Protein AF-A0A4V6A1Z8-F1 (afdb_monomer_lite)

Secondary structure (DSSP, 8-state):
--------EEEEES----HHHHHHHHHHHHHHHTTT--EEEEES-SS--HHHHHHHHHH-TT--EEE-TT-TT--HHHHHHHHHHHHHH--

Foldseek 3Di:
DDQPQADAEDEAELDDDDLVCLVVVLVSCLVRCLARHQEYYHEQDQNDALVSLLSSLQRNLNHNYDHYYNHVRYDCSSVVSNVVSPVVSPD

Organism: Steinernema carpocapsae (NCBI:txid34508)

Radius of gyration: 12.36 Å; chains: 1; bounding box: 29×28×30 Å

Structure (mmCIF, N/CA/C/O backbone):
data_AF-A0A4V6A1Z8-F1
#
_entry.id   AF-A0A4V6A1Z8-F1
#
loop_
_atom_site.group_PDB
_atom_site.id
_atom_site.type_symbol
_atom_site.label_atom_id
_atom_site.label_alt_id
_atom_site.label_comp_id
_atom_site.label_asym_id
_atom_site.label_entity_id
_atom_site.label_seq_id
_atom_site.pdbx_PDB_ins_code
_atom_site.Cartn_x
_atom_site.Cartn_y
_atom_site.Cartn_z
_atom_site.occupancy
_atom_site.B_iso_or_equiv
_atom_site.auth_seq_id
_atom_site.auth_comp_id
_atom_site.auth_asym_id
_atom_site.auth_atom_id
_atom_site.pdbx_PDB_model_num
ATOM 1 N N . MET A 1 1 ? 13.248 17.505 9.636 1.00 44.88 1 MET A N 1
ATOM 2 C CA . MET A 1 1 ? 12.374 16.419 9.145 1.00 44.88 1 MET A CA 1
ATOM 3 C C . MET A 1 1 ? 10.962 16.739 9.608 1.00 44.88 1 MET A C 1
ATOM 5 O O . MET A 1 1 ? 10.699 16.659 10.802 1.00 44.88 1 MET A O 1
ATOM 9 N N . SER A 1 2 ? 10.107 17.241 8.719 1.00 51.34 2 SER A N 1
ATOM 10 C CA . SER A 1 2 ? 8.706 17.534 9.037 1.00 51.34 2 SER A CA 1
ATOM 11 C C . SER A 1 2 ? 7.974 16.220 9.312 1.00 51.34 2 SER A C 1
ATOM 13 O O . SER A 1 2 ? 8.005 15.301 8.502 1.00 51.34 2 SER A O 1
ATOM 15 N N . GLN A 1 3 ? 7.362 16.104 10.488 1.00 62.75 3 GLN A N 1
ATOM 16 C CA . GLN A 1 3 ? 6.550 14.944 10.841 1.00 62.75 3 GLN A CA 1
ATOM 17 C C . GLN A 1 3 ? 5.124 15.224 10.374 1.00 62.75 3 GLN A C 1
ATOM 19 O O . GLN A 1 3 ? 4.429 16.057 10.953 1.00 62.75 3 GLN A O 1
ATOM 24 N N . CYS A 1 4 ? 4.697 14.564 9.303 1.00 65.56 4 CYS A N 1
ATOM 25 C CA . CYS A 1 4 ? 3.322 14.638 8.827 1.00 65.56 4 CYS A CA 1
ATOM 26 C C . CYS A 1 4 ? 2.433 13.810 9.765 1.00 65.56 4 CYS A C 1
ATOM 28 O O . CYS A 1 4 ? 2.290 12.610 9.567 1.00 65.56 4 CYS A O 1
ATOM 30 N N . ARG A 1 5 ? 1.904 14.422 10.831 1.00 69.69 5 ARG A N 1
ATOM 31 C CA . ARG A 1 5 ? 1.165 13.707 11.892 1.00 69.69 5 ARG A CA 1
ATOM 32 C C . ARG A 1 5 ? -0.349 13.602 11.667 1.00 69.69 5 ARG A C 1
ATOM 34 O O . ARG A 1 5 ? -1.020 13.015 12.499 1.00 69.69 5 ARG A O 1
ATOM 41 N N . ASN A 1 6 ? -0.874 14.178 10.583 1.00 78.38 6 ASN A N 1
ATOM 42 C CA . ASN A 1 6 ? -2.315 14.268 10.311 1.00 78.38 6 ASN A CA 1
ATOM 43 C C . ASN A 1 6 ? -2.619 14.198 8.803 1.00 78.38 6 ASN A C 1
ATOM 45 O O . ASN A 1 6 ? -3.426 14.980 8.303 1.00 78.38 6 ASN A O 1
ATOM 49 N N . LEU A 1 7 ? -1.917 13.354 8.039 1.00 83.62 7 LEU A N 1
ATOM 50 C CA . LEU A 1 7 ? -2.321 13.141 6.647 1.00 83.62 7 LEU A CA 1
ATOM 51 C C . LEU A 1 7 ? -3.555 12.244 6.614 1.00 83.62 7 LEU A C 1
ATOM 53 O O . LEU A 1 7 ? -3.574 11.190 7.252 1.00 83.62 7 LEU A O 1
ATOM 57 N N . TYR A 1 8 ? -4.549 12.682 5.849 1.00 89.50 8 TYR A N 1
ATOM 58 C CA . TYR A 1 8 ? -5.784 11.941 5.588 1.00 89.50 8 TYR A CA 1
ATOM 59 C C . TYR A 1 8 ? -5.763 11.298 4.202 1.00 89.50 8 TYR A C 1
ATOM 61 O O . TYR A 1 8 ? -6.181 10.157 4.047 1.00 89.50 8 TYR A O 1
ATOM 69 N N . SER A 1 9 ? -5.213 12.002 3.211 1.00 89.38 9 SER A N 1
ATOM 70 C CA . SER A 1 9 ? -5.091 11.520 1.838 1.00 89.38 9 SER A CA 1
ATOM 71 C C . SER A 1 9 ? -3.725 11.863 1.256 1.00 89.38 9 SER A C 1
ATOM 73 O O . SER A 1 9 ? -3.125 12.881 1.621 1.00 89.38 9 SER A O 1
ATOM 75 N N . ILE A 1 10 ? -3.223 10.983 0.391 1.00 88.44 10 ILE A N 1
ATOM 76 C CA . ILE A 1 10 ? -1.957 11.127 -0.327 1.00 88.44 10 ILE A CA 1
ATOM 77 C C . ILE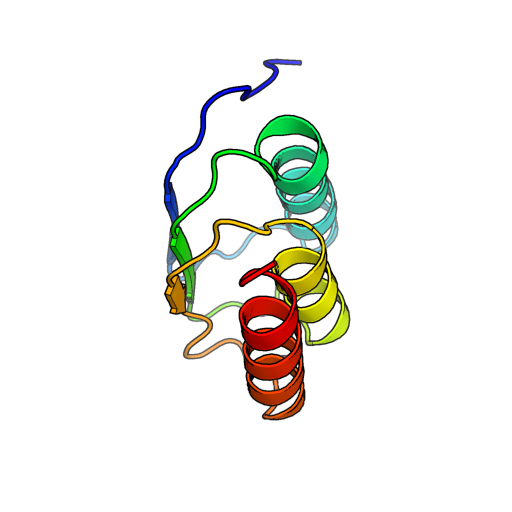 A 1 10 ? -2.144 10.639 -1.758 1.00 88.44 10 ILE A C 1
ATOM 79 O O . ILE A 1 10 ? -2.688 9.557 -1.978 1.00 88.44 10 ILE A O 1
ATOM 83 N N . GLU A 1 11 ? -1.623 11.414 -2.704 1.00 89.88 11 GLU A N 1
ATOM 84 C CA . GLU A 1 11 ? -1.719 11.142 -4.132 1.00 89.88 11 GLU A CA 1
ATOM 85 C C . GLU A 1 11 ? -0.350 11.283 -4.808 1.00 89.88 11 GLU A C 1
ATOM 87 O O . GLU A 1 11 ? 0.333 12.298 -4.651 1.00 89.88 11 GLU A O 1
ATOM 92 N N . PHE A 1 12 ? 0.043 10.246 -5.546 1.00 87.44 12 PHE A N 1
ATOM 93 C CA . PHE A 1 12 ? 1.218 10.209 -6.411 1.00 87.44 12 PHE A CA 1
ATOM 94 C C . PHE A 1 12 ? 0.822 9.648 -7.770 1.00 87.44 12 PHE A C 1
ATOM 96 O O . PHE A 1 12 ? 0.834 8.434 -7.965 1.00 87.44 12 PHE A O 1
ATOM 103 N N . ASP A 1 13 ? 0.485 10.531 -8.701 1.00 89.69 13 ASP A N 1
ATOM 104 C CA . ASP A 1 13 ? 0.149 10.152 -10.070 1.00 89.69 13 ASP A CA 1
ATOM 105 C C . ASP A 1 13 ? 1.356 10.318 -10.996 1.00 89.69 13 ASP A C 1
ATOM 107 O O . ASP A 1 13 ? 2.043 11.342 -10.944 1.00 89.69 13 ASP A O 1
ATOM 111 N N . ASN A 1 14 ? 1.635 9.286 -11.796 1.00 88.75 14 ASN A N 1
ATOM 112 C CA . ASN A 1 14 ? 2.683 9.258 -12.818 1.00 88.75 14 ASN A CA 1
ATOM 113 C C . ASN A 1 14 ? 4.032 9.823 -12.326 1.00 88.75 14 ASN A C 1
ATOM 115 O O . ASN A 1 14 ? 4.676 10.678 -12.941 1.00 88.75 14 ASN A O 1
ATOM 119 N N . CYS A 1 15 ? 4.432 9.380 -11.135 1.00 82.81 15 CYS A N 1
ATOM 120 C CA . CYS A 1 15 ?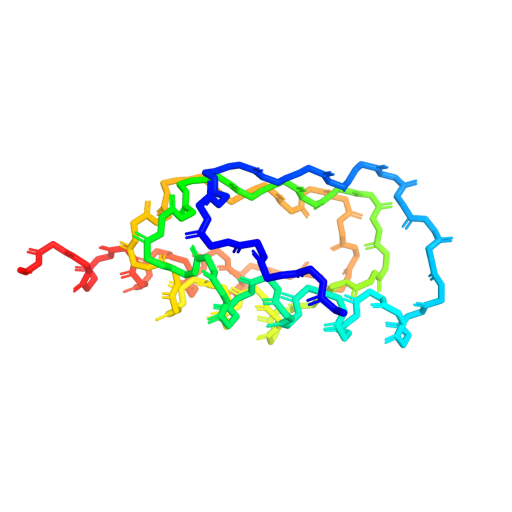 5.630 9.860 -1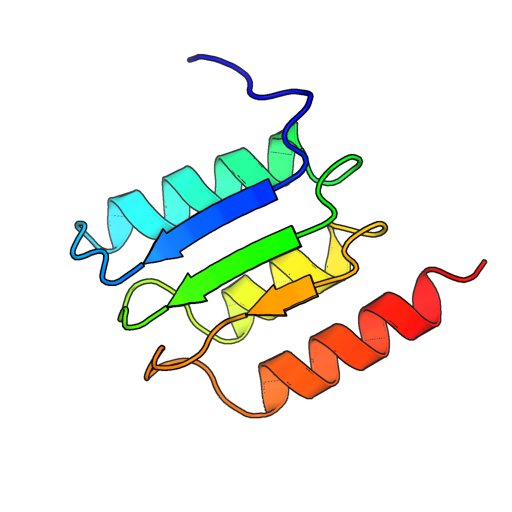0.463 1.00 82.81 15 CYS A CA 1
ATOM 121 C C . CYS A 1 15 ? 6.855 9.011 -10.832 1.00 82.81 15 CYS A C 1
ATOM 123 O O . CYS A 1 15 ? 6.909 7.819 -10.508 1.00 82.81 15 CYS A O 1
ATOM 125 N N . ASP A 1 16 ? 7.873 9.652 -11.416 1.00 75.25 16 ASP A N 1
ATOM 126 C CA . ASP A 1 16 ? 9.166 9.048 -11.770 1.00 75.25 16 ASP A CA 1
ATOM 127 C C . ASP A 1 16 ? 10.290 9.564 -10.851 1.00 75.25 16 ASP A C 1
ATOM 129 O O . ASP A 1 16 ? 11.104 10.423 -11.198 1.00 75.25 16 ASP A O 1
ATOM 133 N N . TYR A 1 17 ? 10.281 9.094 -9.603 1.00 73.00 17 TYR A N 1
ATOM 134 C CA . TYR A 1 17 ? 11.338 9.382 -8.631 1.00 73.00 17 TYR A CA 1
ATOM 135 C C . TYR A 1 17 ? 12.401 8.273 -8.638 1.00 73.00 17 TYR A C 1
ATOM 137 O O . TYR A 1 17 ? 12.125 7.140 -9.024 1.00 73.00 17 TYR A O 1
ATOM 145 N N . PRO A 1 18 ? 13.615 8.515 -8.113 1.00 67.50 18 PRO A N 1
ATOM 146 C CA . PRO A 1 18 ? 14.523 7.417 -7.803 1.00 67.50 18 PRO A CA 1
ATOM 147 C C . PRO A 1 18 ? 13.828 6.423 -6.857 1.00 67.50 18 PRO A C 1
ATOM 149 O O . PRO A 1 18 ? 13.318 6.827 -5.810 1.00 67.50 18 PRO A O 1
ATOM 152 N N . ILE A 1 19 ? 13.834 5.125 -7.185 1.00 62.19 19 ILE A N 1
ATOM 153 C CA . ILE A 1 19 ? 13.153 4.054 -6.418 1.00 62.19 19 ILE A CA 1
ATOM 154 C C . ILE A 1 19 ? 13.478 4.119 -4.914 1.00 62.19 19 ILE A C 1
ATOM 156 O O . ILE A 1 19 ? 12.607 3.938 -4.059 1.00 62.19 19 ILE A O 1
ATOM 160 N N . THR A 1 20 ? 14.725 4.454 -4.582 1.00 62.81 20 THR A N 1
ATOM 161 C CA . THR A 1 20 ? 15.215 4.625 -3.208 1.00 62.81 20 THR A CA 1
ATOM 162 C C . THR A 1 20 ? 14.489 5.742 -2.447 1.00 62.81 20 THR A C 1
ATOM 164 O O . THR A 1 20 ? 14.247 5.625 -1.242 1.00 62.81 20 THR A O 1
ATOM 167 N N . PHE A 1 21 ? 14.117 6.821 -3.140 1.00 65.12 21 PHE A N 1
ATOM 168 C CA . PHE A 1 21 ? 13.384 7.947 -2.568 1.00 65.12 21 PHE A CA 1
ATOM 169 C C . PHE A 1 21 ? 11.924 7.572 -2.301 1.00 65.12 21 PHE A C 1
ATOM 171 O O . PHE A 1 21 ? 11.444 7.784 -1.188 1.00 65.12 21 PHE A O 1
ATOM 178 N N . GLY A 1 22 ? 11.261 6.926 -3.268 1.00 61.00 22 GLY A N 1
ATOM 179 C CA . GLY A 1 22 ? 9.869 6.484 -3.141 1.00 61.00 22 GLY A CA 1
ATOM 180 C C . GLY A 1 22 ? 9.651 5.571 -1.933 1.00 61.00 22 GLY A C 1
ATOM 181 O O . GLY A 1 22 ? 8.796 5.844 -1.094 1.00 61.00 22 GLY A O 1
ATOM 182 N N . GLN A 1 23 ? 10.485 4.542 -1.758 1.00 66.12 23 GLN A N 1
ATOM 183 C CA . GLN A 1 23 ? 10.332 3.607 -0.634 1.00 66.12 23 GLN A CA 1
ATOM 184 C C . GLN A 1 23 ? 10.567 4.267 0.733 1.00 66.12 23 GLN A C 1
ATOM 186 O O . GLN A 1 23 ? 9.819 4.018 1.682 1.00 66.12 23 GLN A O 1
ATOM 191 N N . THR A 1 24 ? 11.584 5.126 0.843 1.00 71.88 24 THR A N 1
ATOM 192 C CA . THR A 1 24 ? 11.927 5.796 2.106 1.00 71.88 24 THR A CA 1
ATOM 193 C C . THR A 1 24 ? 10.854 6.811 2.491 1.00 71.88 24 THR A C 1
ATOM 195 O O . THR A 1 24 ? 10.368 6.809 3.623 1.00 71.88 24 THR A O 1
ATOM 198 N N . PHE A 1 25 ? 10.430 7.639 1.540 1.00 70.00 25 PHE A N 1
ATOM 199 C CA . PHE A 1 25 ? 9.411 8.657 1.752 1.00 70.00 25 PHE A CA 1
ATOM 200 C C . PHE A 1 25 ? 8.049 8.045 2.108 1.00 70.00 25 PHE A C 1
ATOM 202 O O . PHE A 1 25 ? 7.431 8.424 3.105 1.00 70.00 25 PHE A O 1
ATOM 209 N N . LEU A 1 26 ? 7.623 7.018 1.374 1.00 70.31 26 LEU A N 1
ATOM 210 C CA . LEU A 1 26 ? 6.363 6.336 1.646 1.00 70.31 26 LEU A CA 1
ATOM 211 C C . LEU A 1 26 ? 6.384 5.566 2.979 1.00 70.31 26 LEU A C 1
ATOM 213 O O . LEU A 1 26 ? 5.376 5.493 3.680 1.00 70.31 26 LEU A O 1
ATOM 217 N N . SER A 1 27 ? 7.541 5.040 3.394 1.00 73.19 27 SER A N 1
ATOM 218 C CA . SER A 1 27 ? 7.681 4.445 4.728 1.00 73.19 27 SER A CA 1
ATOM 219 C C . SER A 1 27 ? 7.546 5.477 5.854 1.00 73.19 27 SER A C 1
ATOM 221 O O . SER A 1 27 ? 6.959 5.176 6.893 1.00 73.19 27 SER A O 1
ATOM 223 N N . MET A 1 28 ? 8.024 6.709 5.644 1.00 74.31 28 MET A N 1
ATOM 224 C CA . MET A 1 28 ? 7.854 7.798 6.609 1.00 74.31 28 MET A CA 1
ATOM 225 C C . MET A 1 28 ? 6.387 8.198 6.754 1.00 74.31 28 MET A C 1
ATOM 227 O O . MET A 1 28 ? 5.939 8.442 7.875 1.00 74.31 28 MET A O 1
ATOM 231 N N . ILE A 1 29 ? 5.631 8.209 5.656 1.00 70.12 29 ILE A N 1
ATOM 232 C CA . ILE A 1 29 ? 4.179 8.410 5.686 1.00 70.12 29 ILE A CA 1
ATOM 233 C C . ILE A 1 29 ? 3.509 7.365 6.583 1.00 70.12 29 ILE A C 1
ATOM 235 O O . ILE A 1 29 ? 2.775 7.728 7.504 1.00 70.12 29 ILE A O 1
ATOM 239 N N . LEU A 1 30 ? 3.819 6.080 6.374 1.00 72.00 30 LEU A N 1
ATOM 240 C CA . LEU A 1 30 ? 3.251 4.992 7.174 1.00 72.00 30 LEU A CA 1
ATOM 241 C C . LEU A 1 30 ? 3.579 5.129 8.663 1.00 72.00 30 LEU A C 1
ATOM 243 O O . LEU A 1 30 ? 2.723 4.879 9.503 1.00 72.00 30 LEU A O 1
ATOM 247 N N . LEU A 1 31 ? 4.790 5.564 9.012 1.00 71.25 31 LEU A N 1
ATOM 248 C CA . LEU A 1 31 ? 5.180 5.740 10.414 1.00 71.25 31 LEU A CA 1
ATOM 249 C C . LEU A 1 31 ? 4.453 6.897 11.112 1.00 71.25 31 LEU A C 1
ATOM 251 O O . LEU A 1 31 ? 4.262 6.838 12.324 1.00 71.25 31 LEU A O 1
ATOM 255 N N . ASN A 1 32 ? 4.069 7.948 10.381 1.00 78.31 32 ASN A N 1
ATOM 256 C CA . ASN A 1 32 ? 3.563 9.180 10.995 1.00 78.31 32 ASN A CA 1
ATOM 257 C C . ASN A 1 32 ? 2.051 9.388 10.838 1.00 78.31 32 ASN A C 1
ATOM 259 O O . ASN A 1 32 ? 1.468 10.103 11.646 1.00 78.31 32 ASN A O 1
ATOM 263 N N . SER A 1 33 ? 1.416 8.786 9.828 1.00 80.12 33 SER A N 1
ATOM 264 C CA . SER A 1 33 ? -0.003 9.009 9.502 1.00 80.12 33 SER A CA 1
ATOM 265 C C . SER A 1 33 ? -0.839 7.727 9.424 1.00 80.12 33 SER A C 1
ATOM 267 O O . SER A 1 33 ? -2.010 7.788 9.073 1.00 80.12 33 SER A O 1
ATOM 269 N N . ALA A 1 34 ? -0.303 6.562 9.807 1.00 82.06 34 ALA A N 1
ATOM 270 C CA . ALA A 1 34 ? -1.043 5.291 9.772 1.00 82.06 34 ALA A CA 1
ATOM 271 C C . ALA A 1 34 ? -2.399 5.313 10.505 1.00 82.06 34 ALA A C 1
ATOM 273 O O . ALA A 1 34 ? -3.313 4.583 10.143 1.00 82.06 34 ALA A O 1
ATOM 274 N N . ARG A 1 35 ? -2.556 6.146 11.539 1.00 86.44 35 ARG A N 1
ATOM 275 C CA . ARG A 1 35 ? -3.809 6.230 12.308 1.00 86.44 35 ARG A CA 1
ATOM 276 C C . ARG A 1 35 ? -4.844 7.191 11.722 1.00 86.44 35 ARG A C 1
ATOM 278 O O . ARG A 1 35 ? -5.956 7.219 12.229 1.00 86.44 35 ARG A O 1
ATOM 285 N N . THR A 1 36 ? -4.478 7.993 10.725 1.00 88.62 36 THR A N 1
ATOM 286 C CA . THR A 1 36 ? -5.335 9.055 10.169 1.00 88.62 36 THR A CA 1
ATOM 287 C C . THR A 1 36 ? -5.579 8.912 8.673 1.00 88.62 36 THR A C 1
ATOM 289 O O . THR A 1 36 ? -6.468 9.568 8.145 1.00 88.62 36 THR A O 1
ATOM 292 N N . LEU A 1 37 ? -4.784 8.091 7.987 1.00 89.19 37 LEU A N 1
ATOM 293 C CA . LEU A 1 37 ? -4.813 7.968 6.538 1.00 89.19 37 LEU A CA 1
ATOM 294 C C . LEU A 1 37 ? -6.017 7.138 6.084 1.00 89.19 37 LEU A C 1
ATOM 296 O O . LEU A 1 37 ? -6.058 5.935 6.340 1.00 89.19 37 LEU A O 1
ATOM 300 N N . THR A 1 38 ? -6.956 7.783 5.397 1.00 92.12 38 THR A N 1
ATOM 301 C CA . THR A 1 38 ? -8.185 7.176 4.870 1.00 92.12 38 THR A CA 1
ATOM 302 C C . THR A 1 38 ? -8.103 6.885 3.376 1.00 92.12 38 THR A C 1
ATOM 304 O O . THR A 1 38 ? -8.783 5.983 2.902 1.00 92.12 38 THR A O 1
ATOM 307 N N . SER A 1 39 ? -7.222 7.568 2.636 1.00 92.56 39 SER A N 1
ATOM 308 C CA . SER A 1 39 ? -7.076 7.371 1.190 1.00 92.56 39 SER A CA 1
ATOM 309 C C . SER A 1 39 ? -5.614 7.392 0.737 1.00 92.56 39 SER A C 1
ATOM 311 O O . SER A 1 39 ? -4.818 8.230 1.174 1.00 92.56 39 SER A O 1
ATOM 313 N N . VAL A 1 40 ? -5.250 6.459 -0.145 1.00 91.31 40 VAL A N 1
ATOM 314 C CA . VAL A 1 40 ? -3.945 6.411 -0.815 1.00 91.31 40 VAL A CA 1
ATOM 315 C C . VAL A 1 40 ? -4.138 6.154 -2.301 1.00 91.31 40 VAL A C 1
ATOM 317 O O . VAL A 1 40 ? -4.627 5.096 -2.692 1.00 91.31 40 VAL A O 1
ATOM 320 N N . THR A 1 41 ? -3.647 7.077 -3.122 1.00 92.81 41 THR A N 1
ATOM 321 C CA . THR A 1 41 ? -3.586 6.935 -4.577 1.00 92.81 41 THR A CA 1
ATOM 322 C C . THR A 1 41 ? -2.133 6.977 -5.027 1.00 92.81 41 THR A C 1
ATOM 324 O O . THR A 1 41 ? -1.421 7.945 -4.773 1.00 92.81 41 THR A O 1
ATOM 327 N N . ILE A 1 42 ? -1.666 5.913 -5.675 1.00 90.81 42 ILE A N 1
ATOM 328 C CA . ILE A 1 42 ? -0.336 5.834 -6.283 1.00 90.81 42 ILE A CA 1
ATOM 329 C C . ILE A 1 42 ? -0.497 5.168 -7.645 1.00 90.81 42 ILE A C 1
ATOM 331 O O . ILE A 1 42 ? -0.734 3.967 -7.704 1.00 90.81 42 ILE A O 1
ATOM 335 N N . THR A 1 43 ? -0.385 5.917 -8.733 1.00 93.94 43 THR A N 1
ATOM 336 C CA . THR A 1 43 ? -0.738 5.433 -10.074 1.00 93.94 43 THR A CA 1
ATOM 337 C C . THR A 1 43 ? 0.411 5.558 -11.059 1.00 93.94 43 THR A C 1
ATOM 339 O O . THR A 1 43 ? 1.316 6.373 -10.890 1.00 93.94 43 THR A O 1
ATOM 342 N N . GLU A 1 44 ? 0.387 4.691 -12.075 1.00 91.94 44 GLU A N 1
ATOM 343 C CA . GLU A 1 44 ? 1.290 4.751 -13.234 1.00 91.94 44 GLU A CA 1
ATOM 344 C C . GLU A 1 44 ? 2.783 4.832 -12.860 1.00 91.94 44 GLU A C 1
ATOM 346 O O . GLU A 1 44 ? 3.555 5.588 -13.442 1.00 91.94 44 GLU A O 1
ATOM 351 N N . THR A 1 45 ? 3.216 4.053 -11.861 1.00 87.06 45 THR A N 1
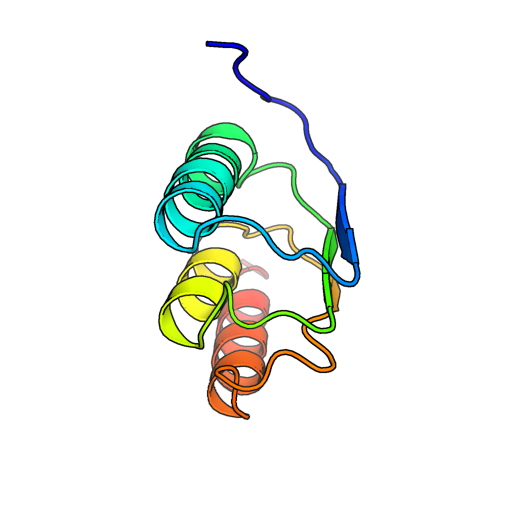ATOM 352 C CA . THR A 1 45 ? 4.598 4.114 -11.365 1.00 87.06 45 THR A CA 1
ATOM 353 C C . THR A 1 45 ? 5.214 2.741 -11.074 1.00 87.06 45 THR A C 1
ATOM 355 O O . THR A 1 45 ? 4.544 1.787 -10.678 1.00 87.06 45 THR A O 1
ATOM 358 N N . GLY A 1 46 ? 6.537 2.636 -11.240 1.00 85.62 46 GLY A N 1
ATOM 359 C CA . GLY A 1 46 ? 7.337 1.460 -10.868 1.00 85.62 46 GLY A CA 1
ATOM 360 C C . GLY A 1 46 ? 7.840 1.470 -9.418 1.00 85.62 46 GLY A C 1
ATOM 361 O O . GLY A 1 46 ? 8.637 0.613 -9.038 1.00 85.62 46 GLY A O 1
ATOM 362 N N . LEU A 1 47 ? 7.428 2.455 -8.610 1.00 82.56 47 LEU A N 1
ATOM 363 C CA . LEU A 1 47 ? 7.986 2.706 -7.275 1.00 82.56 47 LEU A CA 1
ATOM 364 C C . LEU A 1 47 ? 7.470 1.768 -6.178 1.00 82.56 47 LEU A C 1
ATOM 366 O O . LEU A 1 47 ? 8.143 1.592 -5.157 1.00 82.56 47 LEU A O 1
ATOM 370 N N . ILE A 1 48 ? 6.287 1.182 -6.367 1.00 86.50 48 ILE A N 1
ATOM 371 C CA . ILE A 1 48 ? 5.607 0.352 -5.368 1.00 86.50 48 ILE A CA 1
ATOM 372 C C . ILE A 1 48 ? 5.445 -1.094 -5.837 1.00 86.50 48 ILE A C 1
ATOM 374 O O . ILE A 1 48 ? 5.524 -1.394 -7.023 1.00 86.50 48 ILE A O 1
ATOM 378 N N . ASN A 1 49 ? 5.237 -2.000 -4.883 1.00 90.19 49 ASN A N 1
ATOM 379 C CA . ASN A 1 49 ? 5.006 -3.424 -5.117 1.00 90.19 49 ASN A CA 1
ATOM 380 C C . ASN A 1 49 ? 4.061 -4.007 -4.055 1.00 90.19 49 ASN A C 1
ATOM 382 O O . ASN A 1 49 ? 3.748 -3.347 -3.060 1.00 90.19 49 ASN A O 1
ATOM 386 N N . ASP A 1 50 ? 3.680 -5.277 -4.206 1.00 92.94 50 ASP A N 1
ATOM 387 C CA . ASP A 1 50 ? 2.751 -5.941 -3.277 1.00 92.94 50 ASP A CA 1
ATOM 388 C C . ASP A 1 50 ? 3.190 -5.897 -1.809 1.00 92.94 50 ASP A C 1
ATOM 390 O O . ASP A 1 50 ? 2.363 -5.771 -0.903 1.00 92.94 50 ASP A O 1
ATOM 394 N N . LYS A 1 51 ? 4.500 -5.986 -1.541 1.00 89.38 51 LYS A N 1
ATOM 395 C CA . LYS A 1 51 ? 5.032 -5.938 -0.171 1.00 89.38 51 LYS A CA 1
ATOM 396 C C . LYS A 1 51 ? 4.778 -4.574 0.461 1.00 89.38 51 LYS A C 1
ATOM 398 O O . LYS A 1 51 ? 4.447 -4.497 1.645 1.00 89.38 51 LYS A O 1
ATOM 403 N N . PHE A 1 52 ? 4.948 -3.513 -0.319 1.00 86.94 52 PHE A N 1
ATOM 404 C CA . PHE A 1 52 ? 4.657 -2.157 0.108 1.00 86.94 52 PHE A CA 1
ATOM 405 C C . PHE A 1 52 ? 3.157 -1.970 0.371 1.00 86.94 52 PHE A C 1
ATOM 407 O O . PHE A 1 52 ? 2.784 -1.574 1.475 1.00 86.94 52 PHE A O 1
ATOM 414 N N . CYS A 1 53 ? 2.297 -2.344 -0.578 1.00 89.75 53 CYS A N 1
ATOM 415 C CA . CYS A 1 53 ? 0.847 -2.192 -0.444 1.00 89.75 53 CYS A CA 1
ATOM 416 C C . CYS A 1 53 ? 0.275 -3.020 0.716 1.00 89.75 53 CYS A C 1
ATOM 418 O O . CYS A 1 53 ? -0.527 -2.521 1.499 1.00 89.75 53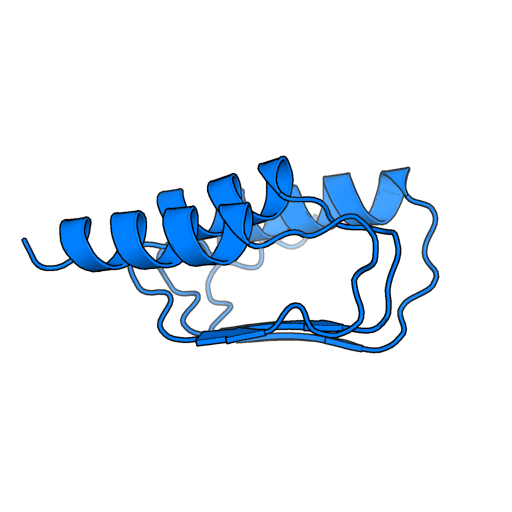 CYS A O 1
ATOM 420 N N . THR A 1 54 ? 0.774 -4.243 0.921 1.00 89.56 54 THR A N 1
ATOM 421 C CA . THR A 1 54 ? 0.431 -5.071 2.093 1.00 89.56 54 THR A CA 1
ATOM 422 C C . THR A 1 54 ? 0.793 -4.368 3.402 1.00 89.56 54 THR A C 1
ATOM 424 O O . THR A 1 54 ? 0.086 -4.488 4.404 1.00 89.56 54 THR A O 1
ATOM 427 N N . LYS A 1 55 ? 1.911 -3.631 3.424 1.00 87.75 55 LYS A N 1
ATOM 428 C CA . LYS A 1 55 ? 2.336 -2.877 4.604 1.00 87.75 55 LYS A CA 1
ATOM 429 C C . LYS A 1 55 ? 1.438 -1.665 4.839 1.00 87.75 55 LYS A C 1
ATOM 431 O O . LYS A 1 55 ? 1.117 -1.420 5.996 1.00 87.75 55 LYS A O 1
ATOM 436 N N . ILE A 1 56 ? 0.999 -0.972 3.786 1.00 87.06 56 ILE A N 1
ATOM 437 C CA . ILE A 1 56 ? -0.035 0.067 3.894 1.00 87.06 56 ILE A CA 1
ATOM 438 C C . ILE A 1 56 ? -1.300 -0.527 4.510 1.00 87.06 56 ILE A C 1
ATOM 440 O O . ILE A 1 56 ? -1.675 -0.125 5.607 1.00 87.06 56 ILE A O 1
ATOM 444 N N . ALA A 1 57 ? -1.889 -1.531 3.857 1.00 88.50 57 ALA A N 1
ATOM 445 C CA . ALA A 1 57 ? -3.151 -2.139 4.267 1.00 88.50 57 ALA A CA 1
ATOM 446 C C . ALA A 1 57 ? -3.141 -2.564 5.744 1.00 88.50 57 ALA A C 1
ATOM 448 O O . ALA A 1 57 ? -4.075 -2.296 6.486 1.00 88.50 57 ALA A O 1
ATOM 449 N N . ARG A 1 58 ? -2.047 -3.182 6.207 1.00 87.25 58 ARG A N 1
ATOM 450 C CA . ARG A 1 58 ? -1.942 -3.689 7.585 1.00 87.25 58 ARG A CA 1
ATOM 451 C C . ARG A 1 58 ? -1.650 -2.632 8.650 1.00 87.25 58 ARG A C 1
ATOM 453 O O . ARG A 1 58 ? -1.864 -2.919 9.822 1.00 87.25 58 ARG A O 1
ATOM 460 N N . ASN A 1 59 ? -1.088 -1.478 8.289 1.00 86.75 59 ASN A N 1
ATOM 461 C CA . ASN A 1 59 ? -0.735 -0.437 9.264 1.00 86.75 59 ASN A CA 1
ATOM 462 C C . ASN A 1 59 ? -1.753 0.707 9.277 1.00 86.75 59 ASN A C 1
ATOM 464 O O . ASN A 1 59 ? -2.006 1.271 10.339 1.00 86.75 59 ASN A O 1
ATOM 468 N N . CYS A 1 60 ? -2.345 1.031 8.128 1.00 88.12 60 CYS A N 1
ATOM 469 C CA . CYS A 1 60 ? -3.367 2.058 7.994 1.00 88.12 60 CYS A CA 1
ATOM 470 C C . CYS A 1 60 ? -4.753 1.462 8.261 1.00 88.12 60 CYS A C 1
ATOM 472 O O . CYS A 1 60 ? -5.479 1.121 7.336 1.00 88.12 60 CYS A O 1
ATOM 474 N N . LEU A 1 61 ? -5.101 1.299 9.540 1.00 86.62 61 LEU A N 1
ATOM 475 C CA . LEU A 1 61 ? -6.325 0.595 9.957 1.00 86.62 61 LEU A CA 1
ATOM 476 C C . LEU A 1 61 ? -7.625 1.344 9.630 1.00 86.62 61 LEU A C 1
ATOM 478 O O . LEU A 1 61 ? -8.689 0.740 9.651 1.00 86.62 61 LEU A O 1
ATOM 482 N N . VAL A 1 62 ? -7.529 2.644 9.352 1.00 90.12 62 VAL A N 1
ATOM 483 C CA . VAL A 1 62 ? -8.654 3.501 8.945 1.00 90.12 62 VAL A CA 1
ATOM 484 C C . VAL A 1 62 ? -8.645 3.784 7.439 1.00 90.12 62 VAL A C 1
ATOM 486 O O . VAL A 1 62 ? -9.316 4.704 6.991 1.00 90.12 62 VAL A O 1
ATOM 489 N N . LEU A 1 63 ? -7.847 3.037 6.664 1.00 90.50 63 LEU A N 1
ATOM 490 C CA . LEU A 1 63 ? -7.768 3.199 5.216 1.00 90.50 63 LEU A CA 1
ATOM 491 C C . LEU A 1 63 ? -9.028 2.642 4.553 1.00 90.50 63 LEU A C 1
ATOM 493 O O . LEU A 1 63 ? -9.327 1.455 4.675 1.00 90.50 63 LEU A O 1
ATOM 497 N N . GLU A 1 64 ? -9.721 3.502 3.823 1.00 92.44 64 GLU A N 1
ATOM 498 C CA . GLU A 1 64 ? -10.964 3.203 3.115 1.00 92.44 64 GLU A CA 1
ATOM 499 C C . GLU A 1 64 ? -10.696 2.995 1.619 1.00 92.44 64 GLU A C 1
ATOM 501 O O . GLU A 1 64 ? -11.248 2.075 1.019 1.00 92.44 64 GLU A O 1
ATOM 506 N N . ASP A 1 65 ? -9.767 3.771 1.048 1.00 93.69 65 ASP A N 1
ATOM 507 C CA . ASP A 1 65 ? -9.447 3.748 -0.378 1.00 93.69 65 ASP A CA 1
ATOM 508 C C . ASP A 1 65 ? -7.960 3.473 -0.640 1.00 93.69 65 ASP A C 1
ATOM 510 O O . ASP A 1 65 ? -7.071 4.153 -0.118 1.00 93.69 65 ASP A O 1
ATOM 514 N N . LEU A 1 66 ? -7.686 2.505 -1.519 1.00 93.19 66 LEU A N 1
ATOM 515 C CA . LEU A 1 66 ? -6.353 2.228 -2.053 1.00 93.19 66 LEU A CA 1
ATOM 516 C C . LEU A 1 66 ? -6.416 2.103 -3.579 1.00 93.19 66 LEU A C 1
ATOM 518 O O . LEU A 1 66 ? -6.830 1.070 -4.105 1.00 93.19 66 LEU A O 1
ATOM 522 N N . ASN A 1 67 ? -5.956 3.134 -4.287 1.00 95.06 67 ASN A N 1
ATOM 523 C CA . ASN A 1 67 ? -5.802 3.104 -5.737 1.00 95.06 67 ASN A CA 1
ATOM 524 C C . ASN A 1 67 ? -4.330 2.912 -6.118 1.00 95.06 67 ASN A C 1
ATOM 526 O O . ASN A 1 67 ? -3.474 3.726 -5.777 1.00 95.06 67 ASN A O 1
ATOM 530 N N . VAL A 1 68 ? -4.050 1.826 -6.836 1.00 93.69 68 VAL A N 1
ATOM 531 C CA . VAL A 1 68 ? -2.709 1.444 -7.306 1.00 93.69 68 VAL A CA 1
ATOM 532 C C . VAL A 1 68 ? -2.672 1.153 -8.811 1.00 93.69 68 VAL A C 1
ATOM 534 O O . VAL A 1 68 ? -1.839 0.384 -9.295 1.00 93.69 68 VAL A O 1
ATOM 537 N N . SER A 1 69 ? -3.613 1.723 -9.572 1.00 94.56 69 SER A N 1
ATOM 538 C CA . SER A 1 69 ? -3.764 1.452 -11.003 1.00 94.56 69 SER A CA 1
ATOM 539 C C . SER A 1 69 ? -2.516 1.821 -11.806 1.00 94.56 69 SER A C 1
ATOM 541 O O . SER A 1 69 ? -1.890 2.852 -11.578 1.00 94.56 69 SER A O 1
ATOM 543 N N . GLY A 1 70 ? -2.148 0.983 -12.775 1.00 92.94 70 GLY A N 1
ATOM 544 C CA . GLY A 1 70 ? -0.980 1.232 -13.627 1.00 92.94 70 GLY A CA 1
ATOM 545 C C . GLY A 1 70 ? 0.374 1.001 -12.943 1.00 92.94 70 GLY A C 1
ATOM 546 O O . GLY A 1 70 ? 1.407 1.162 -13.587 1.00 92.94 70 GLY A O 1
ATOM 547 N N . CYS A 1 71 ? 0.406 0.577 -11.674 1.00 91.88 71 CYS A N 1
ATOM 548 C CA . CYS A 1 71 ? 1.646 0.183 -11.010 1.00 91.88 71 CYS A CA 1
ATOM 549 C C . CYS A 1 71 ? 2.041 -1.250 -11.393 1.00 91.88 71 CYS A C 1
ATOM 551 O O . CYS A 1 71 ? 1.574 -2.215 -10.797 1.00 91.88 71 CYS A O 1
ATOM 553 N N . ILE A 1 72 ? 2.929 -1.392 -12.381 1.00 91.81 72 ILE A N 1
ATOM 554 C CA . ILE A 1 72 ? 3.344 -2.688 -12.961 1.00 91.81 72 ILE A CA 1
ATOM 555 C C . ILE A 1 72 ? 3.770 -3.741 -11.912 1.00 91.81 72 ILE A C 1
ATOM 557 O O . ILE A 1 72 ? 3.408 -4.906 -12.074 1.00 91.81 72 ILE A O 1
ATOM 561 N N . PRO A 1 73 ? 4.519 -3.405 -10.838 1.00 92.56 73 PRO A N 1
ATOM 562 C CA . PRO A 1 73 ? 4.965 -4.399 -9.856 1.00 92.56 73 PRO A CA 1
ATOM 563 C C . PRO A 1 73 ? 3.907 -4.772 -8.798 1.00 92.56 73 PRO A C 1
ATOM 565 O O . PRO A 1 73 ? 4.236 -5.445 -7.814 1.00 92.56 73 PRO A O 1
ATOM 568 N N . VAL A 1 74 ? 2.666 -4.306 -8.954 1.00 94.50 74 VAL A N 1
ATOM 569 C CA . VAL A 1 74 ? 1.529 -4.589 -8.071 1.00 94.50 74 VAL A CA 1
ATOM 570 C C . VAL A 1 74 ? 0.614 -5.619 -8.736 1.00 94.50 74 VAL A C 1
ATOM 572 O O . VAL A 1 74 ? 0.265 -5.484 -9.905 1.00 94.50 74 VAL A O 1
ATOM 575 N N . SER A 1 75 ? 0.225 -6.656 -7.990 1.00 95.75 75 SER A N 1
ATOM 576 C CA . SER A 1 75 ? -0.624 -7.755 -8.471 1.00 95.75 75 SER A CA 1
ATOM 577 C C . SER A 1 75 ? -1.916 -7.886 -7.659 1.00 95.75 75 SER A C 1
ATOM 579 O O . SER A 1 75 ? -2.165 -7.127 -6.716 1.00 95.75 75 SER A O 1
ATOM 581 N N . GLU A 1 76 ? -2.738 -8.896 -7.968 1.00 94.94 76 GLU A N 1
ATOM 582 C CA . GLU A 1 76 ? -3.968 -9.193 -7.225 1.00 94.94 76 GLU A CA 1
ATOM 583 C C . GLU A 1 76 ? -3.728 -9.460 -5.729 1.00 94.94 76 GLU A C 1
ATOM 585 O O . GLU A 1 76 ? -4.632 -9.293 -4.908 1.00 94.94 76 GLU A O 1
ATOM 590 N N . LYS A 1 77 ? -2.494 -9.807 -5.339 1.00 94.88 77 LYS A N 1
ATOM 591 C CA . LYS A 1 77 ? -2.104 -10.003 -3.935 1.00 94.88 77 LYS A CA 1
ATOM 592 C C . LYS A 1 77 ? -2.329 -8.754 -3.093 1.00 94.88 77 LYS A C 1
ATOM 594 O O . LYS A 1 77 ? -2.676 -8.872 -1.920 1.00 94.88 77 LYS A O 1
ATOM 599 N N . THR A 1 78 ? -2.151 -7.573 -3.682 1.00 94.19 78 THR A N 1
ATOM 600 C CA . THR A 1 78 ? -2.428 -6.305 -3.005 1.00 94.19 78 THR A CA 1
ATOM 601 C C . THR A 1 78 ? -3.903 -6.162 -2.659 1.00 94.19 78 THR A C 1
ATOM 603 O O . THR A 1 78 ? -4.225 -5.792 -1.532 1.00 94.19 78 THR A O 1
ATOM 606 N N . VAL A 1 79 ? -4.792 -6.520 -3.587 1.00 93.62 79 VAL A N 1
ATOM 607 C CA . VAL A 1 79 ? -6.244 -6.474 -3.366 1.00 93.62 79 VAL A CA 1
ATOM 608 C C . VAL A 1 79 ? -6.639 -7.433 -2.247 1.00 93.62 79 VAL A C 1
ATOM 610 O O . VAL A 1 79 ? -7.320 -7.031 -1.309 1.00 93.62 79 VAL A O 1
ATOM 613 N N . VAL A 1 80 ? -6.143 -8.675 -2.286 1.00 94.69 80 VAL A N 1
ATOM 614 C CA . VAL A 1 80 ? -6.403 -9.667 -1.229 1.00 94.69 80 VAL A CA 1
ATOM 615 C C . VAL A 1 80 ? -5.921 -9.159 0.132 1.00 94.69 80 VAL A C 1
ATOM 617 O O . VAL A 1 80 ? -6.678 -9.184 1.100 1.00 94.69 80 VAL A O 1
ATOM 620 N N . ALA A 1 81 ? -4.690 -8.644 0.212 1.00 91.88 81 ALA A N 1
ATOM 621 C CA . ALA A 1 81 ? -4.133 -8.115 1.454 1.00 91.88 81 ALA A CA 1
ATOM 622 C C . ALA A 1 81 ? -4.921 -6.912 1.996 1.00 91.88 81 ALA A C 1
ATOM 624 O O . ALA A 1 81 ? -5.063 -6.779 3.213 1.00 91.88 81 ALA A O 1
ATOM 625 N N . PHE A 1 82 ? -5.430 -6.049 1.112 1.00 92.19 82 PHE A N 1
ATOM 626 C CA . PHE A 1 82 ? -6.293 -4.935 1.488 1.00 92.19 82 PHE A CA 1
ATOM 627 C C . PHE A 1 82 ? -7.623 -5.431 2.060 1.00 92.19 82 PHE A C 1
ATOM 629 O O . PHE A 1 82 ? -7.952 -5.080 3.191 1.00 92.19 82 PHE A O 1
ATOM 636 N N . CYS A 1 83 ? -8.321 -6.331 1.358 1.00 92.50 83 CYS A N 1
ATOM 637 C CA . CYS A 1 83 ? -9.567 -6.942 1.830 1.00 92.50 83 CYS A CA 1
ATOM 638 C C . CYS A 1 83 ? -9.404 -7.650 3.188 1.00 92.50 83 CYS A C 1
ATOM 640 O O . CYS A 1 83 ? -10.239 -7.500 4.078 1.00 92.50 83 CYS A O 1
ATOM 642 N N . GLU A 1 84 ? -8.313 -8.397 3.381 1.00 91.44 84 GLU A N 1
ATOM 643 C CA . GLU A 1 84 ? -8.010 -9.042 4.664 1.00 91.44 84 GLU A CA 1
ATOM 644 C C . GLU A 1 84 ? -7.766 -8.039 5.794 1.00 91.44 84 GLU A C 1
ATOM 646 O O . GLU A 1 84 ? -8.093 -8.320 6.949 1.00 91.44 84 GLU A O 1
ATOM 651 N N . ALA A 1 85 ? -7.132 -6.905 5.493 1.00 87.44 85 ALA A N 1
ATOM 652 C CA . ALA A 1 85 ? -6.828 -5.894 6.492 1.00 87.44 85 ALA A CA 1
ATOM 653 C C . ALA A 1 85 ? -8.088 -5.140 6.925 1.00 87.44 85 ALA A C 1
ATOM 655 O O . ALA A 1 85 ? -8.330 -5.029 8.127 1.00 87.44 85 ALA A O 1
ATOM 656 N N . VAL A 1 86 ? -8.923 -4.710 5.974 1.00 83.62 86 VAL A N 1
ATOM 657 C CA . VAL A 1 86 ? -10.187 -4.026 6.291 1.00 83.62 86 VAL A CA 1
ATOM 658 C C . VAL A 1 86 ? -11.140 -4.944 7.055 1.00 83.62 86 VAL A C 1
ATOM 660 O O . VAL A 1 86 ? -11.745 -4.510 8.027 1.00 83.62 86 VAL A O 1
ATOM 663 N N . ALA A 1 87 ? -11.192 -6.242 6.727 1.00 84.50 87 ALA A N 1
ATOM 664 C CA . ALA A 1 87 ? -12.005 -7.212 7.465 1.00 84.50 87 ALA A CA 1
ATOM 665 C C . ALA A 1 87 ? -11.601 -7.347 8.947 1.00 84.50 87 ALA A C 1
ATOM 667 O O . ALA A 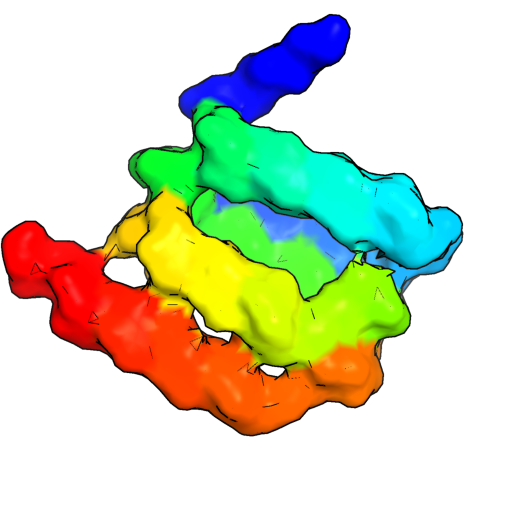1 87 ? -12.443 -7.657 9.785 1.00 84.50 87 ALA A O 1
ATOM 668 N N . LYS A 1 88 ? -10.326 -7.104 9.284 1.00 73.12 88 LYS A N 1
ATOM 669 C CA . LYS A 1 88 ? -9.805 -7.152 10.663 1.00 73.12 88 LYS A CA 1
ATOM 670 C C . LYS A 1 88 ? -9.942 -5.828 11.418 1.00 73.12 88 LYS A C 1
ATOM 672 O O . LYS A 1 88 ? -9.763 -5.821 12.631 1.00 73.12 88 LYS A O 1
ATOM 677 N N . GLY A 1 89 ? -10.209 -4.723 10.721 1.00 60.31 89 GLY A N 1
ATOM 678 C CA . GLY A 1 89 ? -10.359 -3.388 11.310 1.00 60.31 89 GLY A CA 1
ATOM 679 C C . GLY A 1 89 ? -11.725 -3.127 11.955 1.00 60.31 89 GLY A C 1
ATOM 680 O O . GLY A 1 89 ? -11.852 -2.176 12.716 1.00 60.31 89 GLY A O 1
ATOM 681 N N . PHE A 1 90 ? -12.733 -3.972 11.701 1.00 48.25 90 PHE A N 1
ATOM 682 C CA . PHE A 1 90 ? -14.094 -3.855 12.256 1.00 48.25 90 PHE A CA 1
ATOM 683 C C . PHE A 1 90 ? -14.251 -4.465 13.668 1.00 48.25 90 PHE A C 1
ATOM 685 O O . PHE A 1 90 ? -15.275 -5.083 13.969 1.00 48.25 90 PHE A O 1
ATOM 692 N N . HIS A 1 91 ? -13.246 -4.315 14.536 1.00 43.12 91 HIS A N 1
ATOM 693 C CA . HIS A 1 91 ? -13.285 -4.767 15.934 1.00 43.12 91 HIS A CA 1
ATOM 694 C C . HIS A 1 91 ? -13.179 -3.601 16.913 1.00 43.12 91 HIS A C 1
ATOM 696 O O . HIS A 1 91 ? -12.222 -2.805 16.777 1.00 43.12 91 HIS A O 1
#

pLDDT: mean 82.79, std 12.43, range [43.12, 95.75]

Sequence (91 aa):
MSQCRNLYSIEFDNCDYPITFGQTFLSMILLNSARTLTSVTITETGLINDKFCTKIARNCLVLEDLNVSGCIPVSEKTVVAFCEAVAKGFH

InterPro domains:
  IPR032675 Leucine-rich repeat domain superfamily [G3DSA:3.80.10.10] (1-89)